Protein AF-A0A9R1VZG3-F1 (afdb_monomer_lite)

Structure (mmCIF, N/CA/C/O backbone):
data_AF-A0A9R1VZG3-F1
#
_entry.id   AF-A0A9R1VZG3-F1
#
loop_
_atom_site.group_PDB
_atom_site.id
_atom_site.type_symbol
_atom_site.label_atom_id
_atom_site.label_alt_id
_atom_site.label_comp_id
_atom_site.label_asym_id
_atom_site.label_entity_id
_atom_site.label_seq_id
_atom_site.pdbx_PDB_ins_code
_atom_site.Cartn_x
_atom_site.Cartn_y
_atom_site.Cartn_z
_atom_site.occupancy
_atom_site.B_iso_or_equiv
_atom_site.auth_seq_id
_atom_site.auth_comp_id
_atom_site.auth_asym_id
_atom_site.auth_atom_id
_atom_site.pdbx_PDB_model_num
ATOM 1 N N . MET A 1 1 ? -3.944 5.337 -9.223 1.00 38.34 1 MET A N 1
ATOM 2 C CA . MET A 1 1 ? -3.596 4.212 -10.118 1.00 38.34 1 MET A CA 1
ATOM 3 C C . MET A 1 1 ? -4.231 4.464 -11.470 1.00 38.34 1 MET A C 1
ATOM 5 O O . MET A 1 1 ? -5.451 4.531 -11.532 1.00 38.34 1 MET A O 1
ATOM 9 N N . ARG A 1 2 ? -3.436 4.659 -12.527 1.00 41.41 2 ARG A N 1
ATOM 10 C CA . ARG A 1 2 ? -3.950 4.669 -13.903 1.00 41.41 2 ARG A CA 1
ATOM 11 C C . ARG A 1 2 ? -3.909 3.227 -14.409 1.00 41.41 2 ARG A C 1
ATOM 13 O O . ARG A 1 2 ? -2.834 2.647 -14.494 1.00 41.41 2 ARG A O 1
ATOM 20 N N . LEU A 1 3 ? -5.076 2.638 -14.661 1.00 39.31 3 LEU A N 1
ATOM 21 C CA . LEU A 1 3 ? -5.185 1.318 -15.280 1.00 39.31 3 LEU A CA 1
ATOM 22 C C . LEU A 1 3 ? -5.030 1.506 -16.791 1.00 39.31 3 LEU A C 1
ATOM 24 O O . LEU A 1 3 ? -5.958 1.965 -17.454 1.00 39.31 3 LEU A O 1
ATOM 28 N N . TYR A 1 4 ? -3.849 1.202 -17.324 1.00 45.66 4 TYR A N 1
ATOM 29 C CA . TYR A 1 4 ? -3.653 1.116 -18.767 1.00 45.66 4 TYR A CA 1
ATOM 30 C C . TYR A 1 4 ? -4.265 -0.190 -19.274 1.00 45.66 4 TYR A C 1
ATOM 32 O O . TYR A 1 4 ? -3.901 -1.277 -18.828 1.00 45.66 4 TYR A O 1
ATOM 40 N N . SER A 1 5 ? -5.214 -0.080 -20.204 1.00 48.69 5 SER A N 1
ATOM 41 C CA . SER A 1 5 ? -5.815 -1.219 -20.894 1.00 48.69 5 SER A CA 1
ATOM 42 C C . SER A 1 5 ? -4.867 -1.715 -21.989 1.00 48.69 5 SER A C 1
ATOM 44 O O . SER A 1 5 ? -5.060 -1.425 -23.168 1.00 48.69 5 SER A O 1
ATOM 46 N N . PHE A 1 6 ? -3.817 -2.435 -21.614 1.00 44.97 6 PHE A N 1
ATOM 47 C CA . PHE A 1 6 ? -3.037 -3.212 -22.571 1.00 44.97 6 PHE A CA 1
ATOM 48 C C . PHE A 1 6 ? -2.959 -4.644 -22.052 1.00 44.97 6 PHE A C 1
ATOM 50 O O . PHE A 1 6 ? -2.417 -4.881 -20.979 1.00 44.97 6 PHE A O 1
ATOM 57 N N . GLU A 1 7 ? -3.647 -5.538 -22.767 1.00 48.88 7 GLU A N 1
ATOM 58 C CA . GLU A 1 7 ? -3.782 -6.983 -22.533 1.00 48.88 7 GLU A CA 1
ATOM 59 C C . GLU A 1 7 ? -3.697 -7.428 -21.067 1.00 48.88 7 GLU A C 1
ATOM 61 O O . GLU A 1 7 ? -2.660 -7.864 -20.562 1.00 48.88 7 GLU A O 1
ATOM 66 N N . ILE A 1 8 ? -4.834 -7.345 -20.370 1.00 50.03 8 ILE A N 1
ATOM 67 C CA . ILE A 1 8 ? -4.927 -7.834 -19.000 1.00 50.03 8 ILE A CA 1
ATOM 68 C C . ILE A 1 8 ? -4.874 -9.366 -19.029 1.00 50.03 8 ILE A C 1
ATOM 70 O O . ILE A 1 8 ? -5.867 -10.039 -19.287 1.00 50.03 8 ILE A O 1
ATOM 74 N N . THR A 1 9 ? -3.691 -9.920 -18.793 1.00 53.69 9 THR A N 1
ATOM 75 C CA . THR A 1 9 ? -3.505 -11.350 -18.527 1.00 53.69 9 THR A CA 1
ATOM 76 C C . THR A 1 9 ? -4.234 -11.729 -17.232 1.00 53.69 9 THR A C 1
ATOM 78 O O . THR A 1 9 ? -4.304 -10.923 -16.303 1.00 53.69 9 THR A O 1
ATOM 81 N N . ASP A 1 10 ? -4.752 -12.958 -17.124 1.00 53.84 10 ASP A N 1
ATOM 82 C CA . ASP A 1 10 ? -5.533 -13.414 -15.954 1.00 53.84 10 ASP A CA 1
ATOM 83 C C . ASP A 1 10 ? -4.814 -13.181 -14.606 1.00 53.84 10 ASP A C 1
ATOM 85 O O . ASP A 1 10 ? -5.439 -12.825 -13.605 1.00 53.84 10 ASP A O 1
ATOM 89 N N . CYS A 1 11 ? -3.480 -13.289 -14.581 1.00 55.59 11 CYS A N 1
ATOM 90 C CA . CYS A 1 11 ? -2.662 -12.995 -13.398 1.00 55.59 11 CYS A CA 1
ATOM 91 C C . CYS A 1 11 ? -2.700 -11.511 -12.970 1.00 55.59 11 CYS A C 1
ATOM 93 O O . CYS A 1 11 ? -2.617 -11.219 -11.777 1.00 55.59 11 CYS A O 1
ATOM 95 N N . SER A 1 12 ? -2.846 -10.580 -13.919 1.00 59.94 12 SER A N 1
ATOM 96 C CA . SER A 1 12 ? -2.946 -9.129 -13.680 1.00 59.94 12 SER A CA 1
ATOM 97 C C . SER A 1 12 ? -4.340 -8.715 -13.172 1.00 59.94 12 SER A C 1
ATOM 99 O O . SER A 1 12 ? -4.474 -7.833 -12.318 1.00 59.94 12 SER A O 1
ATOM 101 N N . LEU A 1 13 ? -5.402 -9.407 -13.604 1.00 59.47 13 LEU A N 1
ATOM 102 C CA . LEU A 1 13 ? -6.750 -9.211 -13.047 1.00 59.47 13 LEU A CA 1
ATOM 103 C C . LEU A 1 13 ? -6.830 -9.659 -11.585 1.00 59.47 13 LEU A C 1
ATOM 105 O O . LEU A 1 13 ? -7.400 -8.953 -10.750 1.00 59.47 13 LEU A O 1
ATOM 109 N N . LEU A 1 14 ? -6.228 -10.809 -11.265 1.00 60.59 14 LEU A N 1
ATOM 110 C CA . LEU A 1 14 ? -6.183 -11.346 -9.903 1.00 60.59 14 LEU A CA 1
ATOM 111 C C . LEU A 1 14 ? -5.458 -10.402 -8.933 1.00 60.59 14 LEU A C 1
ATOM 113 O O . LEU A 1 14 ? -5.939 -10.193 -7.817 1.00 60.59 14 LEU A O 1
ATOM 117 N N . SER A 1 15 ? -4.348 -9.785 -9.351 1.00 77.00 15 SER A N 1
ATOM 118 C CA . SER A 1 15 ? -3.627 -8.812 -8.519 1.00 77.00 15 SER A CA 1
ATOM 119 C C . SER A 1 15 ? -4.415 -7.510 -8.330 1.00 77.00 15 SER A C 1
ATOM 121 O O . SER A 1 15 ? -4.465 -6.977 -7.218 1.00 77.00 15 SER A O 1
ATOM 123 N N . THR A 1 16 ? -5.111 -7.042 -9.371 1.00 80.62 16 THR A N 1
ATOM 124 C CA . THR A 1 16 ? -5.952 -5.836 -9.316 1.00 80.62 16 THR A CA 1
ATOM 125 C C . THR A 1 16 ? -7.150 -6.021 -8.386 1.00 80.62 16 THR A C 1
ATOM 127 O O . THR A 1 16 ? -7.417 -5.169 -7.537 1.00 80.62 16 THR A O 1
ATOM 130 N N . LEU A 1 17 ? -7.854 -7.152 -8.496 1.00 83.94 17 LEU A N 1
ATOM 131 C CA . LEU A 1 17 ? -8.988 -7.471 -7.629 1.00 83.94 17 LEU A CA 1
ATOM 132 C C . LEU A 1 17 ? -8.552 -7.605 -6.165 1.00 83.94 17 LEU A C 1
ATOM 134 O O . LEU A 1 17 ? -9.232 -7.091 -5.274 1.00 83.94 17 LEU A O 1
ATOM 138 N N . ALA A 1 18 ? -7.416 -8.261 -5.913 1.00 85.12 18 ALA A N 1
ATOM 139 C CA . ALA A 1 18 ? -6.866 -8.399 -4.569 1.00 85.12 18 ALA A CA 1
ATOM 140 C C . ALA A 1 18 ? -6.515 -7.032 -3.959 1.00 85.12 18 ALA A C 1
ATOM 142 O O . ALA A 1 18 ? -6.869 -6.766 -2.808 1.00 85.12 18 ALA A O 1
ATOM 143 N N . PHE A 1 19 ? -5.892 -6.142 -4.739 1.00 87.62 19 PHE A N 1
ATOM 144 C CA . PHE A 1 19 ? -5.601 -4.777 -4.306 1.00 87.62 19 PHE A CA 1
ATOM 145 C C . PHE A 1 19 ? -6.878 -3.980 -4.010 1.00 87.62 19 PHE A C 1
ATOM 147 O O . PHE A 1 19 ? -7.004 -3.399 -2.932 1.00 87.62 19 PHE A O 1
ATOM 154 N N . ALA A 1 20 ? -7.843 -3.979 -4.934 1.00 91.31 20 ALA A N 1
ATOM 155 C CA . ALA A 1 20 ? -9.095 -3.244 -4.775 1.00 91.31 20 ALA A CA 1
ATOM 156 C C . ALA A 1 20 ? -9.887 -3.734 -3.554 1.00 91.31 20 ALA A C 1
ATOM 158 O O . ALA A 1 20 ? -10.384 -2.932 -2.768 1.00 91.31 20 ALA A O 1
ATOM 159 N N . THR A 1 21 ? -9.935 -5.051 -3.348 1.00 91.94 21 THR A N 1
ATOM 160 C CA . THR A 1 21 ? -10.573 -5.662 -2.177 1.00 91.94 21 THR A CA 1
ATOM 161 C C . THR A 1 21 ? -9.878 -5.240 -0.886 1.00 91.94 21 THR A C 1
ATOM 163 O O . THR A 1 21 ? -10.544 -4.895 0.088 1.00 91.94 21 THR A O 1
ATOM 166 N N . TRP A 1 22 ? -8.544 -5.245 -0.851 1.00 92.00 22 TRP A N 1
ATOM 167 C CA . TRP A 1 22 ? -7.790 -4.783 0.315 1.00 92.00 22 TRP A CA 1
ATOM 168 C C . TRP A 1 22 ? -8.074 -3.307 0.628 1.00 92.00 22 TRP A C 1
ATOM 170 O O . TRP A 1 22 ? -8.355 -2.976 1.779 1.00 92.00 22 TRP A O 1
ATOM 180 N N . LEU A 1 23 ? -8.087 -2.444 -0.391 1.00 93.56 23 LEU A N 1
ATOM 181 C CA . LEU A 1 23 ? -8.351 -1.015 -0.232 1.00 93.56 23 LEU A CA 1
ATOM 182 C C . LEU A 1 23 ? -9.778 -0.729 0.262 1.00 93.56 23 LEU A C 1
ATOM 184 O O . LEU A 1 23 ? -9.962 0.091 1.158 1.00 93.56 23 LEU A O 1
ATOM 188 N N . LEU A 1 24 ? -10.782 -1.431 -0.271 1.00 95.69 24 LEU A N 1
ATOM 189 C CA . LEU A 1 24 ? -12.170 -1.302 0.188 1.00 95.69 24 LEU A CA 1
ATOM 190 C C . LEU A 1 24 ? -12.322 -1.728 1.648 1.00 95.69 24 LEU A C 1
ATOM 192 O O . LEU A 1 24 ? -12.937 -1.016 2.432 1.00 95.69 24 LEU A O 1
ATOM 196 N N . ASN A 1 25 ? -11.688 -2.833 2.047 1.00 95.06 25 ASN A N 1
ATOM 197 C CA . ASN A 1 25 ? -11.722 -3.276 3.441 1.00 95.06 25 ASN A CA 1
ATOM 198 C C . ASN A 1 25 ? -11.082 -2.263 4.411 1.00 95.06 25 ASN A C 1
ATOM 200 O O . ASN A 1 25 ? -11.462 -2.239 5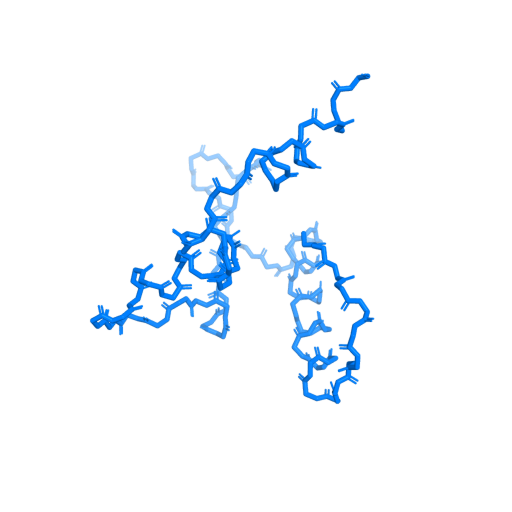.582 1.00 95.06 25 ASN A O 1
ATOM 204 N N . ILE A 1 26 ? -10.132 -1.436 3.953 1.00 93.69 26 ILE A N 1
ATOM 205 C CA . ILE A 1 26 ? -9.618 -0.300 4.736 1.00 93.69 26 ILE A CA 1
ATOM 206 C C . ILE A 1 26 ? -10.691 0.786 4.856 1.00 93.69 26 ILE A C 1
ATOM 208 O O . ILE A 1 26 ? -10.981 1.224 5.964 1.00 93.69 26 ILE A O 1
ATOM 212 N N . GLY A 1 27 ? -11.308 1.187 3.739 1.00 90.25 27 GLY A N 1
ATOM 213 C CA . GLY A 1 27 ? -12.373 2.200 3.727 1.00 90.25 27 GLY A CA 1
ATOM 214 C C . GLY A 1 27 ? -13.600 1.813 4.561 1.00 90.25 27 GLY A C 1
ATOM 215 O O . GLY A 1 27 ? -14.198 2.666 5.209 1.00 90.25 27 GLY A O 1
ATOM 216 N N . ASP A 1 28 ? -13.918 0.520 4.616 1.00 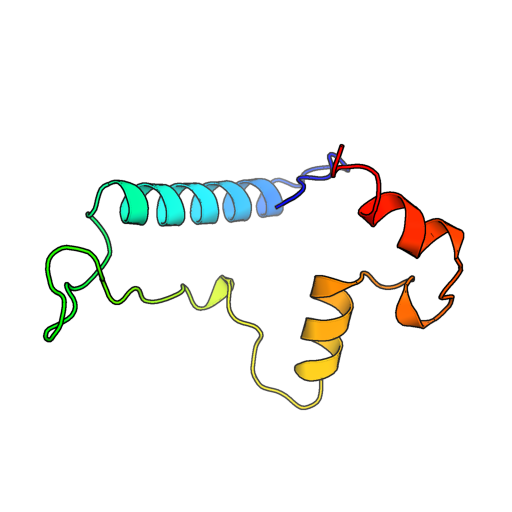94.06 28 ASP A N 1
ATOM 217 C CA . ASP A 1 28 ? -14.995 -0.042 5.438 1.00 94.06 28 ASP A CA 1
ATOM 218 C C . ASP A 1 28 ? -14.615 -0.192 6.927 1.00 94.06 28 ASP A C 1
ATOM 220 O O . ASP A 1 28 ? -15.414 -0.684 7.726 1.00 94.06 28 ASP A O 1
ATOM 224 N N . GLY A 1 29 ? -13.381 0.151 7.318 1.00 90.31 29 GLY A N 1
ATOM 225 C CA . GLY A 1 29 ? -12.885 0.009 8.692 1.00 90.31 29 GLY A CA 1
ATOM 226 C C . GLY A 1 29 ? -12.683 -1.442 9.149 1.00 90.31 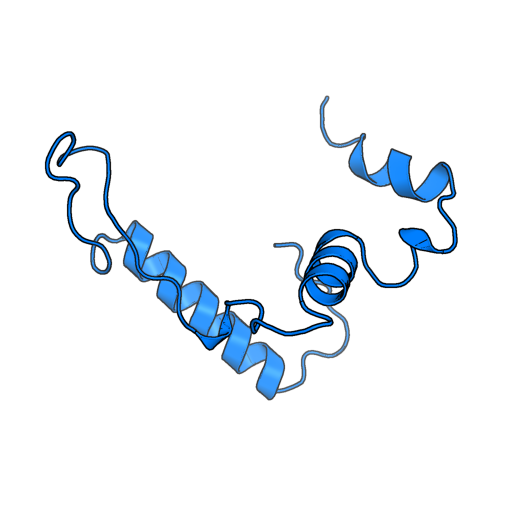29 GLY A C 1
ATOM 227 O O . GLY A 1 29 ? -12.553 -1.709 10.343 1.00 90.31 29 GLY A O 1
ATOM 228 N N . ARG A 1 30 ? -12.666 -2.404 8.218 1.00 93.88 30 ARG A N 1
ATOM 229 C CA . ARG A 1 30 ? -12.468 -3.839 8.506 1.00 93.88 30 ARG A CA 1
ATOM 230 C C . ARG A 1 30 ? -10.990 -4.190 8.671 1.00 93.88 30 ARG A C 1
ATOM 232 O O . ARG A 1 30 ? -10.666 -5.185 9.317 1.00 93.88 30 ARG A O 1
ATOM 239 N N . ILE A 1 31 ? -10.104 -3.397 8.068 1.00 93.06 31 ILE A N 1
ATOM 240 C CA . ILE A 1 31 ? -8.647 -3.493 8.185 1.00 93.06 31 ILE A CA 1
ATOM 241 C C . ILE A 1 31 ? -8.117 -2.192 8.777 1.00 93.06 31 ILE A C 1
ATOM 243 O O . ILE A 1 31 ? -8.353 -1.116 8.239 1.00 93.06 31 ILE A O 1
ATOM 247 N N . GLY A 1 32 ? -7.333 -2.318 9.842 1.00 91.62 32 GLY A N 1
ATOM 248 C CA . GLY A 1 32 ? -6.697 -1.197 10.520 1.00 91.62 32 GLY A CA 1
ATOM 249 C C . GLY A 1 32 ? -6.765 -1.365 12.031 1.00 91.62 32 GLY A C 1
ATOM 250 O O . GLY A 1 32 ? -7.646 -2.047 12.552 1.00 91.62 32 GLY A O 1
ATOM 251 N N . VAL A 1 33 ? -5.810 -0.770 12.736 1.00 94.25 33 VAL A N 1
ATOM 252 C CA . VAL A 1 33 ? -5.840 -0.640 14.195 1.00 94.25 33 VAL A CA 1
ATOM 253 C C . VAL A 1 33 ? -5.884 0.849 14.513 1.00 94.25 33 VAL A C 1
ATOM 255 O O . VAL A 1 33 ? -4.964 1.544 14.079 1.00 94.25 33 VAL A O 1
ATOM 258 N N . PRO A 1 34 ? -6.901 1.346 15.242 1.00 93.19 34 PRO A N 1
ATOM 259 C CA . PRO A 1 34 ? -6.971 2.752 15.619 1.00 93.19 34 PRO A CA 1
ATOM 260 C C . PRO A 1 34 ? -5.664 3.233 16.239 1.00 93.19 34 PRO A C 1
ATOM 262 O O . PRO A 1 34 ? -5.055 2.528 17.053 1.00 93.19 34 PRO A O 1
ATOM 265 N N . ASP A 1 35 ? -5.231 4.421 15.833 1.00 92.75 35 ASP A N 1
ATOM 266 C CA . ASP A 1 35 ? -4.086 5.070 16.453 1.00 92.75 35 ASP A CA 1
ATOM 267 C C . ASP A 1 35 ? -4.372 5.312 17.947 1.00 92.75 35 ASP A C 1
ATOM 269 O O . ASP A 1 35 ? -5.506 5.576 18.339 1.00 92.75 35 ASP A O 1
ATOM 273 N N . LYS A 1 36 ? -3.369 5.168 18.815 1.00 92.81 36 LYS A N 1
ATOM 274 C CA . LYS A 1 36 ? -3.577 5.351 20.260 1.00 92.81 36 LYS A CA 1
ATOM 275 C C . LYS A 1 36 ? -3.749 6.819 20.641 1.00 92.81 36 LYS A C 1
ATOM 277 O O . LYS A 1 36 ? -4.478 7.101 21.591 1.00 92.81 36 LYS A O 1
ATOM 282 N N . ASP A 1 37 ? -3.086 7.710 19.919 1.00 94.56 37 ASP A N 1
ATOM 283 C CA . ASP A 1 37 ? -3.069 9.147 20.157 1.00 94.56 37 ASP A CA 1
ATOM 284 C C . ASP A 1 37 ? -4.227 9.837 19.414 1.00 94.56 37 ASP A C 1
ATOM 286 O O . ASP A 1 37 ? -4.803 10.796 19.928 1.00 94.56 37 ASP A O 1
ATOM 290 N N . GLU A 1 38 ? -4.646 9.297 18.261 1.00 92.69 38 GLU A N 1
ATOM 291 C CA . GLU A 1 38 ? -5.782 9.803 17.470 1.00 92.69 38 GLU A CA 1
ATOM 292 C C . GLU A 1 38 ? -6.730 8.681 16.972 1.00 92.69 38 GLU A C 1
ATOM 294 O O . GLU A 1 38 ? -6.892 8.451 15.772 1.00 92.69 38 GLU A O 1
ATOM 299 N N . PRO A 1 39 ? -7.425 7.970 17.881 1.00 87.56 39 PRO A N 1
ATOM 300 C CA . PRO A 1 39 ? -8.180 6.751 17.555 1.00 87.56 39 PRO A CA 1
ATOM 301 C C . PRO A 1 39 ? -9.424 6.959 16.686 1.00 87.56 39 PRO A C 1
ATOM 303 O O . PRO A 1 39 ? -10.046 5.983 16.272 1.00 87.56 39 PRO A O 1
ATOM 306 N N . ARG A 1 40 ? -9.853 8.208 16.482 1.00 87.88 40 ARG A N 1
ATOM 307 C CA . ARG A 1 40 ? -11.071 8.529 15.722 1.00 87.88 40 ARG A CA 1
ATOM 308 C C . ARG A 1 40 ? -10.800 8.712 14.240 1.00 87.88 40 ARG A C 1
ATOM 310 O O . ARG A 1 40 ? -11.601 8.260 13.430 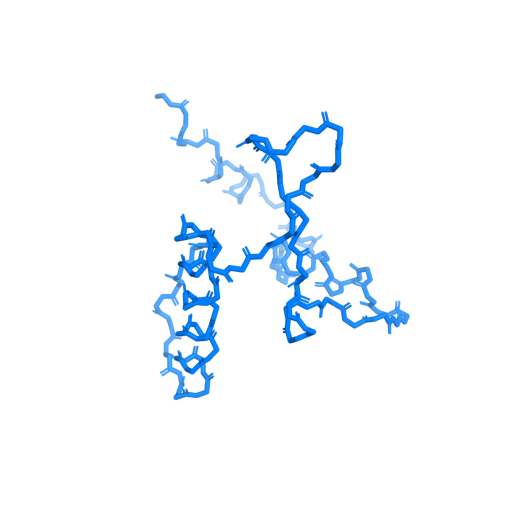1.00 87.88 40 ARG A O 1
ATOM 317 N N . ASP A 1 41 ? -9.682 9.351 13.925 1.00 87.38 41 ASP A N 1
ATOM 318 C CA . ASP A 1 41 ? -9.404 9.853 12.582 1.00 87.38 41 ASP A CA 1
ATOM 319 C C . ASP A 1 41 ? -8.198 9.149 11.941 1.00 87.38 41 ASP A C 1
ATOM 321 O O . ASP A 1 41 ? -8.018 9.216 10.726 1.00 87.38 41 ASP A O 1
ATOM 325 N N . SER A 1 42 ? -7.424 8.396 12.734 1.00 90.81 42 SER A N 1
ATOM 326 C CA . SER A 1 42 ? -6.203 7.726 12.292 1.00 90.81 42 SER A CA 1
ATOM 327 C C . SER A 1 42 ? -6.213 6.228 12.619 1.00 90.81 42 SER A C 1
ATOM 329 O O . SER A 1 42 ? -6.693 5.774 13.661 1.00 90.81 42 SER A O 1
ATOM 331 N N . SER A 1 43 ? -5.683 5.418 11.699 1.00 93.19 43 SER A N 1
ATOM 332 C CA . SER A 1 43 ? -5.542 3.968 11.865 1.00 93.19 43 SER A CA 1
ATOM 333 C C . SER A 1 43 ? -4.269 3.450 11.205 1.00 93.19 43 SER A C 1
ATOM 335 O O . SER A 1 43 ? -3.945 3.792 10.069 1.00 93.19 43 SER A O 1
ATOM 337 N N . TRP A 1 44 ? -3.578 2.553 11.900 1.00 94.81 44 TRP A N 1
ATOM 338 C CA . TRP A 1 44 ? -2.432 1.818 11.385 1.00 94.81 44 TRP A CA 1
ATOM 339 C C . TRP A 1 44 ? -2.899 0.668 10.503 1.00 94.81 44 TRP A C 1
ATOM 341 O O . TRP A 1 44 ? -3.574 -0.251 10.970 1.00 94.81 44 TRP A O 1
ATOM 351 N N . ILE A 1 45 ? -2.495 0.682 9.236 1.00 94.19 45 ILE A N 1
ATOM 352 C CA . ILE A 1 45 ? -2.720 -0.420 8.298 1.00 94.19 45 ILE A CA 1
ATOM 353 C C . ILE A 1 45 ? -1.405 -1.136 7.997 1.00 94.19 45 ILE A C 1
ATOM 355 O O . ILE A 1 45 ? -0.330 -0.537 8.004 1.00 94.19 45 ILE A O 1
ATOM 359 N N . ARG A 1 46 ? -1.488 -2.434 7.698 1.00 91.31 46 ARG A N 1
ATOM 360 C CA . ARG A 1 46 ? -0.346 -3.202 7.198 1.00 91.31 46 ARG A CA 1
ATOM 361 C C . ARG A 1 46 ? -0.497 -3.420 5.703 1.00 91.31 46 ARG A C 1
ATOM 363 O O . ARG A 1 46 ? -1.449 -4.067 5.266 1.00 91.31 46 ARG A O 1
ATOM 370 N N . THR A 1 47 ? 0.469 -2.926 4.942 1.00 86.81 47 THR A N 1
ATOM 371 C CA . THR A 1 47 ? 0.539 -3.159 3.500 1.00 86.81 47 THR A CA 1
ATOM 372 C C . THR A 1 47 ? 0.887 -4.628 3.216 1.00 86.81 47 THR A C 1
ATOM 374 O O . THR A 1 47 ? 1.850 -5.146 3.791 1.00 86.81 47 THR A O 1
ATOM 377 N N . PRO A 1 48 ? 0.121 -5.324 2.357 1.00 86.44 48 PRO A N 1
ATOM 378 C CA . PRO A 1 48 ? 0.446 -6.664 1.887 1.00 86.44 48 PRO A CA 1
ATOM 379 C C . PRO A 1 48 ? 1.847 -6.741 1.276 1.00 86.44 48 PRO A C 1
ATOM 381 O O . PRO A 1 48 ? 2.242 -5.866 0.511 1.00 86.44 48 PRO A O 1
ATOM 384 N N . TYR A 1 49 ? 2.573 -7.827 1.552 1.00 83.06 49 TYR A N 1
ATOM 385 C CA . TYR A 1 49 ? 3.939 -8.030 1.052 1.00 83.06 49 TYR A CA 1
ATOM 386 C C . TYR A 1 49 ? 4.051 -7.996 -0.473 1.00 83.06 49 TYR A C 1
ATOM 388 O O . TYR A 1 49 ? 5.051 -7.522 -0.995 1.00 83.06 49 TYR A O 1
ATOM 396 N N . SER A 1 50 ? 3.019 -8.450 -1.182 1.00 78.44 50 SER A N 1
ATOM 397 C CA . SER A 1 50 ? 2.964 -8.424 -2.647 1.00 78.44 50 SER A CA 1
ATOM 398 C C . SER A 1 50 ? 2.929 -7.013 -3.241 1.00 78.44 50 SER A C 1
ATOM 400 O O . SER A 1 50 ? 3.127 -6.865 -4.439 1.00 78.44 50 SER A O 1
ATOM 402 N N . LEU A 1 51 ? 2.638 -5.992 -2.429 1.00 76.25 51 LEU A N 1
ATOM 403 C CA . LEU A 1 51 ? 2.629 -4.583 -2.829 1.00 76.25 51 LEU A CA 1
ATOM 404 C C . LEU A 1 51 ? 3.895 -3.842 -2.379 1.00 76.25 51 LEU A C 1
ATOM 406 O O . LEU A 1 51 ? 4.029 -2.648 -2.633 1.00 76.25 51 LEU A O 1
ATOM 410 N N . LEU A 1 52 ? 4.794 -4.519 -1.662 1.00 80.38 52 LEU A N 1
ATOM 411 C CA . LEU A 1 52 ? 6.049 -3.935 -1.218 1.00 80.38 52 LEU A CA 1
ATOM 412 C C . LEU A 1 52 ? 7.122 -4.153 -2.279 1.00 80.38 52 LEU A C 1
ATOM 414 O O . LEU A 1 52 ? 7.254 -5.240 -2.841 1.00 80.38 52 LEU A O 1
ATOM 418 N N . ILE A 1 53 ? 7.943 -3.130 -2.490 1.00 81.00 53 ILE A N 1
ATOM 419 C CA . ILE A 1 53 ? 9.190 -3.293 -3.229 1.00 81.00 53 ILE A CA 1
ATOM 420 C C . ILE A 1 53 ? 10.109 -4.157 -2.372 1.00 81.00 53 ILE A C 1
ATOM 422 O O . ILE A 1 53 ? 10.354 -3.857 -1.199 1.00 81.00 53 ILE A O 1
ATOM 426 N N . SER A 1 54 ? 10.594 -5.252 -2.952 1.00 81.38 54 SER A N 1
ATOM 427 C CA . SER A 1 54 ? 11.500 -6.150 -2.245 1.00 81.38 54 SER A CA 1
ATOM 428 C C . SER A 1 54 ? 12.818 -5.425 -1.947 1.00 81.38 54 SER A C 1
ATOM 430 O O . SER A 1 54 ? 13.379 -4.790 -2.843 1.00 81.38 54 SER A O 1
ATOM 432 N N . PRO A 1 55 ? 13.338 -5.495 -0.711 1.00 81.88 55 PRO A N 1
ATOM 433 C CA . PRO A 1 55 ? 14.644 -4.933 -0.403 1.00 81.88 55 PRO A CA 1
ATOM 434 C C . PRO A 1 55 ? 15.730 -5.689 -1.179 1.00 81.88 55 PRO A C 1
ATOM 436 O O . PRO A 1 55 ? 15.724 -6.917 -1.240 1.00 81.88 55 PRO A O 1
ATOM 439 N N . GLY A 1 56 ? 16.675 -4.954 -1.757 1.00 87.88 56 GLY A N 1
ATOM 440 C CA . GLY A 1 56 ? 17.743 -5.512 -2.578 1.00 87.88 56 GLY A CA 1
ATOM 441 C C . GLY A 1 56 ? 18.595 -4.415 -3.217 1.00 87.88 56 GLY A C 1
ATOM 442 O O . GLY A 1 56 ? 18.236 -3.242 -3.109 1.00 87.88 56 GLY A O 1
ATOM 443 N N . PRO A 1 57 ? 19.715 -4.776 -3.864 1.00 89.88 57 PRO A N 1
ATOM 444 C CA . PRO A 1 57 ? 20.595 -3.816 -4.535 1.00 89.88 57 PRO A CA 1
ATOM 445 C C . PRO A 1 57 ? 19.861 -2.982 -5.598 1.00 89.88 57 PRO A C 1
ATOM 447 O O . PRO A 1 57 ? 20.164 -1.803 -5.752 1.00 89.88 57 PRO A O 1
ATOM 450 N N . ASP A 1 58 ? 18.832 -3.552 -6.229 1.00 87.12 58 ASP A N 1
ATOM 451 C CA . ASP A 1 58 ? 18.063 -2.903 -7.297 1.00 87.12 58 ASP A CA 1
ATOM 452 C C . ASP A 1 58 ? 16.739 -2.284 -6.807 1.00 87.12 58 ASP A C 1
ATOM 454 O O . ASP A 1 58 ? 15.903 -1.876 -7.613 1.00 87.12 58 ASP A O 1
ATOM 458 N N . SER A 1 59 ? 16.503 -2.206 -5.489 1.00 87.19 59 SER A N 1
ATOM 459 C CA . SER A 1 59 ? 15.220 -1.729 -4.939 1.00 87.19 59 SER A CA 1
ATOM 460 C C . SER A 1 59 ? 14.939 -0.265 -5.280 1.00 87.19 59 SER A C 1
ATOM 462 O O . SER A 1 59 ? 13.795 0.102 -5.549 1.00 87.19 59 SER A O 1
ATOM 464 N N . LEU A 1 60 ? 15.983 0.569 -5.309 1.00 85.38 60 LEU A N 1
ATOM 465 C CA . LEU A 1 60 ? 15.871 1.968 -5.704 1.00 85.38 60 LEU A CA 1
ATOM 466 C C . LEU A 1 60 ? 15.540 2.094 -7.193 1.00 85.38 60 LEU A C 1
ATOM 468 O O . LEU A 1 60 ? 14.646 2.859 -7.536 1.00 85.38 60 LEU A O 1
ATOM 472 N N . GLN A 1 61 ? 16.212 1.324 -8.052 1.00 84.56 61 GLN A N 1
ATOM 473 C CA . GLN A 1 61 ? 15.924 1.316 -9.487 1.00 84.56 61 GLN A CA 1
ATOM 474 C C . GLN A 1 61 ? 14.488 0.842 -9.743 1.00 84.56 61 GLN A C 1
ATOM 476 O O . GLN A 1 61 ? 13.726 1.531 -10.403 1.00 84.56 61 GLN A O 1
ATOM 481 N N . THR A 1 62 ? 14.065 -0.234 -9.073 1.00 83.62 62 THR A N 1
ATOM 482 C CA . THR A 1 62 ? 12.686 -0.748 -9.130 1.00 83.62 62 THR A CA 1
ATOM 483 C C . THR A 1 62 ? 11.652 0.313 -8.733 1.00 83.62 62 THR A C 1
ATOM 485 O O . THR A 1 62 ? 10.597 0.416 -9.353 1.00 83.62 62 THR A O 1
ATOM 488 N N . LEU A 1 63 ? 11.928 1.111 -7.693 1.00 84.56 63 LEU A N 1
ATOM 489 C CA . LEU A 1 63 ? 11.049 2.213 -7.286 1.00 84.56 63 LEU A CA 1
ATOM 490 C C . LEU A 1 63 ? 10.992 3.312 -8.350 1.00 84.56 63 LEU A C 1
ATOM 492 O O . LEU A 1 63 ? 9.924 3.850 -8.631 1.00 84.56 63 LEU A O 1
ATOM 496 N N . ILE A 1 64 ? 12.149 3.660 -8.899 1.00 82.50 64 ILE A N 1
ATOM 497 C CA . ILE A 1 64 ? 12.301 4.687 -9.920 1.00 82.50 64 ILE A CA 1
ATOM 498 C C . ILE A 1 64 ? 11.519 4.286 -11.187 1.00 82.50 64 ILE A C 1
ATOM 500 O O . ILE A 1 64 ? 10.680 5.065 -11.644 1.00 82.50 64 ILE A O 1
ATOM 504 N N . ASP A 1 65 ? 11.684 3.054 -11.668 1.00 80.75 65 ASP A N 1
ATOM 505 C CA . ASP A 1 65 ? 10.969 2.517 -12.834 1.00 80.75 65 ASP A CA 1
ATOM 506 C C . ASP A 1 65 ? 9.461 2.415 -12.563 1.00 80.75 65 ASP A C 1
ATOM 508 O O . ASP A 1 65 ? 8.639 2.746 -13.415 1.00 80.75 65 ASP A O 1
ATOM 512 N N . PHE A 1 66 ? 9.066 2.036 -11.342 1.00 77.94 66 PHE A N 1
ATOM 513 C CA . PHE A 1 66 ? 7.657 1.995 -10.944 1.00 77.94 66 PHE A CA 1
ATOM 514 C C . PHE A 1 66 ? 6.976 3.373 -11.002 1.00 77.94 66 PHE A C 1
ATOM 516 O O . PHE A 1 66 ? 5.817 3.468 -11.409 1.00 77.94 66 PHE A O 1
ATOM 523 N N . VAL A 1 67 ? 7.656 4.441 -10.570 1.00 78.56 67 VAL A N 1
ATOM 524 C CA . VAL A 1 67 ? 7.070 5.794 -10.522 1.00 78.56 67 VAL A CA 1
ATOM 525 C C . VAL A 1 67 ? 7.072 6.462 -11.894 1.00 78.56 67 VAL A C 1
ATOM 527 O O . VAL A 1 67 ? 6.115 7.163 -12.230 1.00 78.56 67 VAL A O 1
ATOM 530 N N . TYR A 1 68 ? 8.136 6.267 -12.670 1.00 78.75 68 TYR A N 1
ATOM 531 C CA . TYR A 1 68 ? 8.392 7.052 -13.875 1.00 78.75 68 TYR A CA 1
ATOM 532 C C . TYR A 1 68 ? 8.239 6.264 -15.184 1.00 78.75 68 TYR A C 1
ATOM 534 O O . TYR A 1 68 ? 8.078 6.880 -16.236 1.00 78.75 68 TYR A O 1
ATOM 542 N N . GLY A 1 69 ? 8.214 4.931 -15.131 1.00 71.06 69 GLY A N 1
ATOM 543 C CA . GLY A 1 69 ? 8.302 4.061 -16.305 1.00 71.06 69 GLY A CA 1
ATOM 544 C C . GLY A 1 69 ? 9.727 3.979 -16.870 1.00 71.06 69 GLY A C 1
ATOM 545 O O . GLY A 1 69 ? 10.571 4.823 -16.569 1.00 71.06 69 GLY A O 1
ATOM 546 N N . ASP A 1 70 ? 9.976 2.973 -17.713 1.00 68.31 70 ASP A N 1
ATOM 547 C CA . ASP A 1 70 ? 11.313 2.652 -18.257 1.00 68.31 70 ASP A CA 1
ATOM 548 C C . ASP A 1 70 ? 11.946 3.794 -19.077 1.00 68.31 70 ASP A C 1
ATOM 550 O O . ASP A 1 70 ? 13.169 3.967 -19.104 1.00 68.31 70 ASP A O 1
ATOM 554 N N . ASP A 1 71 ? 11.122 4.607 -19.736 1.00 64.25 71 ASP A N 1
ATOM 555 C CA . ASP A 1 71 ? 11.605 5.531 -20.767 1.00 64.25 71 ASP A CA 1
ATOM 556 C C . ASP A 1 71 ? 11.892 6.943 -20.232 1.00 64.25 71 ASP A C 1
ATOM 558 O O . ASP A 1 71 ? 12.686 7.687 -20.810 1.00 64.25 71 ASP A O 1
ATOM 562 N N . MET A 1 72 ? 11.294 7.327 -19.098 1.00 63.91 72 MET A N 1
ATOM 563 C CA . MET A 1 72 ? 11.282 8.730 -18.661 1.00 63.91 72 MET A CA 1
ATOM 564 C C . MET A 1 72 ? 12.633 9.219 -18.115 1.00 63.91 72 MET A C 1
ATOM 566 O O . MET A 1 72 ? 12.908 10.418 -18.129 1.00 63.91 72 MET A O 1
ATOM 570 N N . LEU A 1 73 ? 13.479 8.315 -17.615 1.00 66.06 73 LEU A N 1
ATOM 571 C CA . LEU A 1 73 ? 14.806 8.670 -17.087 1.00 66.06 73 LEU A CA 1
ATOM 572 C C . LEU A 1 73 ? 15.883 8.685 -18.161 1.00 66.06 73 LEU A C 1
ATOM 574 O O . LEU A 1 73 ? 16.861 9.419 -18.035 1.00 66.06 73 LEU A O 1
ATOM 578 N N . ASN A 1 74 ? 15.704 7.858 -19.188 1.00 66.81 74 ASN A N 1
ATOM 579 C CA . ASN A 1 74 ? 16.672 7.683 -20.259 1.00 66.81 74 ASN A CA 1
ATOM 580 C C . ASN A 1 74 ? 16.482 8.731 -21.364 1.00 66.81 74 ASN A C 1
ATOM 582 O O . ASN A 1 74 ? 17.471 9.167 -21.951 1.00 66.81 74 ASN A O 1
ATOM 586 N N . ASP A 1 75 ? 15.244 9.182 -21.599 1.00 63.59 75 ASP A N 1
ATOM 587 C CA . ASP A 1 75 ? 14.928 10.293 -22.502 1.00 63.59 75 ASP A CA 1
ATOM 588 C C . ASP A 1 75 ? 13.949 11.287 -21.846 1.00 63.59 75 ASP A C 1
ATOM 590 O O . ASP A 1 75 ? 12.738 11.246 -22.084 1.00 63.59 75 ASP A O 1
ATOM 594 N N . PRO A 1 76 ? 14.446 12.194 -20.985 1.00 60.72 76 PRO A N 1
ATOM 595 C CA . PRO A 1 76 ? 13.623 13.224 -20.369 1.00 60.72 76 PRO A CA 1
ATOM 596 C C . PRO A 1 76 ? 13.272 14.305 -21.404 1.00 60.72 76 PRO A C 1
ATOM 598 O O . PRO A 1 76 ? 13.831 15.401 -21.404 1.00 60.72 76 PRO A O 1
ATOM 601 N N . THR A 1 77 ? 12.340 14.020 -22.311 1.00 58.38 77 THR A N 1
ATOM 602 C CA . THR A 1 77 ? 11.789 15.029 -23.219 1.00 58.38 77 THR A CA 1
ATOM 603 C C . THR A 1 77 ? 10.705 15.854 -22.521 1.00 58.38 77 THR A C 1
ATOM 605 O O . THR A 1 77 ? 9.826 15.340 -21.828 1.00 58.38 77 THR A O 1
ATOM 608 N N . ASP A 1 78 ? 10.723 17.169 -22.760 1.00 57.00 78 ASP A N 1
ATOM 609 C CA . ASP A 1 78 ? 9.790 18.167 -22.194 1.00 57.00 78 ASP A CA 1
ATOM 610 C C . ASP A 1 78 ? 8.298 17.844 -22.486 1.00 57.00 78 ASP A C 1
ATOM 612 O O . ASP A 1 78 ? 7.367 18.275 -21.799 1.00 57.00 78 ASP A O 1
ATOM 616 N N . ILE A 1 79 ? 8.060 17.003 -23.497 1.00 57.91 79 ILE A N 1
ATOM 617 C CA . ILE A 1 79 ? 6.746 16.515 -23.935 1.00 57.91 79 ILE A CA 1
ATOM 618 C C . ILE A 1 79 ? 6.142 15.521 -22.920 1.00 57.91 79 ILE A C 1
ATOM 620 O O . ILE A 1 79 ? 4.925 15.485 -22.733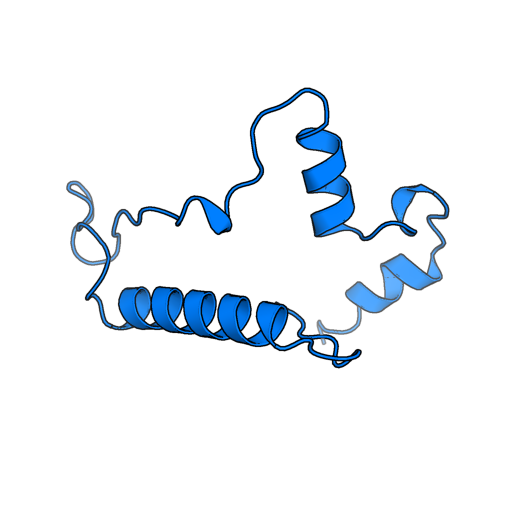 1.00 57.91 79 ILE A O 1
ATOM 624 N N . HIS A 1 80 ? 6.977 14.746 -22.219 1.00 53.41 80 HIS A N 1
ATOM 625 C CA . HIS A 1 80 ? 6.528 13.754 -21.234 1.00 53.41 80 HIS A CA 1
ATOM 626 C C . HIS A 1 80 ? 6.224 14.385 -19.865 1.00 53.41 80 HIS A C 1
ATOM 628 O O . HIS A 1 80 ? 5.312 13.954 -19.159 1.00 53.41 80 HIS A O 1
ATOM 634 N N . LEU A 1 81 ? 6.932 15.462 -19.507 1.00 51.34 81 LEU A N 1
ATOM 635 C CA . LEU A 1 81 ? 6.722 16.201 -18.255 1.00 51.34 81 LEU A CA 1
ATOM 636 C C . LEU A 1 81 ? 5.479 17.109 -18.302 1.00 51.34 81 LEU A C 1
ATOM 638 O O . LEU A 1 81 ? 4.844 17.353 -17.274 1.00 51.34 81 LEU A O 1
ATOM 642 N N . SER A 1 82 ? 5.106 17.594 -19.490 1.00 53.09 82 SER A N 1
ATOM 643 C CA . SER A 1 82 ? 3.957 18.488 -19.698 1.00 53.09 82 SER A CA 1
ATOM 644 C C . SER A 1 82 ? 2.600 17.767 -19.721 1.00 53.09 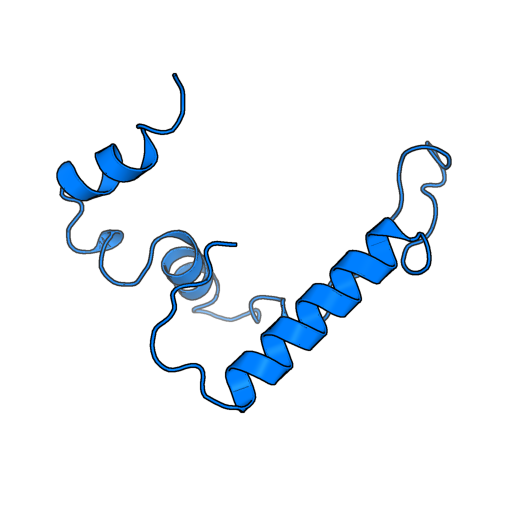82 SER A C 1
ATOM 646 O O . SER A 1 82 ? 1.603 18.360 -19.308 1.00 53.09 82 SER A O 1
ATOM 648 N N . HIS A 1 83 ? 2.549 16.475 -20.069 1.00 47.66 83 HIS A N 1
ATOM 649 C CA . HIS A 1 83 ? 1.320 15.665 -19.990 1.00 47.66 83 HIS A CA 1
ATOM 650 C C . HIS A 1 83 ? 0.828 15.407 -18.554 1.00 47.66 83 HIS A C 1
ATOM 652 O O . HIS A 1 83 ? -0.343 15.098 -18.352 1.00 47.66 83 HIS A O 1
ATOM 658 N N . ASN A 1 84 ? 1.687 15.572 -17.543 1.00 47.03 84 ASN A N 1
ATOM 659 C CA . ASN A 1 84 ? 1.298 15.491 -16.130 1.00 47.03 84 ASN A CA 1
ATOM 660 C C . ASN A 1 84 ? 0.898 16.855 -15.530 1.00 47.03 84 ASN A C 1
ATOM 662 O O . ASN A 1 84 ? 0.544 16.921 -14.354 1.00 47.03 84 ASN A O 1
ATOM 666 N N . ARG A 1 85 ? 0.954 17.949 -16.310 1.00 39.09 85 ARG A N 1
ATOM 667 C CA . ARG A 1 85 ? 0.690 19.327 -15.852 1.00 39.09 85 ARG A CA 1
ATOM 668 C C . ARG A 1 85 ? -0.584 19.975 -16.404 1.00 39.09 85 ARG A C 1
ATOM 670 O O . ARG A 1 85 ? -0.795 21.150 -16.124 1.00 39.09 85 ARG A O 1
ATOM 677 N N . GLN A 1 86 ? -1.427 19.261 -17.153 1.00 39.19 86 GLN A N 1
ATOM 678 C CA . GLN A 1 86 ? -2.670 19.838 -17.702 1.00 39.19 86 GLN A CA 1
ATOM 679 C C . GLN A 1 86 ? -3.963 19.447 -16.965 1.00 39.19 86 GLN A C 1
ATOM 681 O O . GLN A 1 86 ? -5.027 19.899 -17.362 1.00 39.19 86 GLN A O 1
ATOM 686 N N . ASP A 1 87 ? -3.886 18.724 -15.843 1.00 44.28 87 ASP A N 1
ATOM 687 C CA . ASP A 1 87 ? -5.071 18.386 -15.031 1.00 44.28 87 ASP A CA 1
ATOM 688 C C . ASP A 1 87 ? -5.241 19.277 -13.779 1.00 44.28 87 ASP A C 1
ATOM 690 O O . ASP A 1 87 ? -5.907 18.888 -12.819 1.00 44.28 87 ASP A O 1
ATOM 694 N N . ILE A 1 88 ? -4.660 20.485 -13.762 1.00 42.34 88 ILE A N 1
ATOM 695 C CA . ILE A 1 88 ? -5.062 21.528 -12.805 1.00 42.34 88 ILE A CA 1
ATOM 696 C C . ILE A 1 88 ? -5.340 22.831 -13.564 1.00 42.34 88 ILE A C 1
ATOM 698 O O . ILE A 1 88 ? -4.457 23.673 -13.721 1.00 42.34 88 ILE A O 1
ATOM 702 N N . GLN A 1 89 ? -6.628 22.943 -13.910 1.00 34.34 89 GLN A N 1
ATOM 703 C CA . GLN A 1 89 ? -7.435 24.127 -14.232 1.00 34.34 89 GLN A CA 1
ATOM 704 C C . GLN A 1 89 ? -7.660 24.478 -15.705 1.00 34.34 89 GLN A C 1
ATOM 706 O O . GLN A 1 89 ? -6.690 24.784 -16.428 1.00 34.34 89 GLN A O 1
#

Sequence (89 aa):
MRLYSFEITDCSLLSTLAFATWLLNIGDGRIGVPDKDEPRDSSWIRTPYSLLISPGPDSLQTLIDFVYGDDMLNDPTDIHLSHNRQDIQ

Organism: Lactuca sativa (NCBI:txid4236)

Secondary structure (DSSP, 8-state):
-----S---HHHHHHHHHHHHHHHHHHTTSS-EE-SSSTTT-EE-PPPGGGSPPPSTTHHHHHHHHHH-SSTTT---HHHHHTTSSS--

Foldseek 3Di:
DDDDPDDCDPVNVVVVVVVVVLVVCVVVVVAFDADPVGRPPDTDGDDDPVPDQDDDPCSVVVVVCVVQNPVCVVDVDPVSVVVVVPPPD

pLDDT: mean 73.96, std 18.55, range [34.34, 95.69]

Radius of gyration: 17.57 Å; chains: 1; bounding box: 36×38×44 Å